Protein AF-U7UWF9-F1 (afdb_monomer_lite)

Foldseek 3Di:
DDDDCPLLVLQLVLLLVLCCVPPRNVVSVQLSVQLSVQLRVCLVPDDPLDPQQLCNVVVSNVSSLVSSCVSVVNPDDVVSSVSSVVSSCVVCVVVVVVADCVDPVSVVVQVVSVVSNVVVDDPVSCVVRVVDDDDDPVCPPDPPDDDD

Structure (mmCIF, N/CA/C/O backbone):
data_AF-U7UWF9-F1
#
_entry.id   AF-U7UWF9-F1
#
loop_
_atom_site.group_PDB
_atom_site.id
_atom_site.type_symbol
_atom_site.label_atom_id
_atom_site.label_alt_id
_atom_site.label_comp_id
_atom_site.label_asym_id
_atom_site.label_entity_id
_atom_site.label_seq_id
_atom_site.pdbx_PDB_ins_code
_atom_site.Cartn_x
_atom_site.Cartn_y
_atom_site.Cartn_z
_atom_site.occupancy
_atom_site.B_iso_or_equiv
_atom_site.auth_seq_id
_atom_site.auth_comp_id
_atom_site.auth_asym_id
_atom_site.auth_atom_id
_atom_site.pdbx_PDB_model_num
ATOM 1 N N . MET A 1 1 ? -0.387 -13.065 -6.313 1.00 89.12 1 MET A N 1
ATOM 2 C CA . MET A 1 1 ? 1.075 -12.842 -6.088 1.00 89.12 1 MET A CA 1
ATOM 3 C C . MET A 1 1 ? 1.557 -13.477 -4.770 1.00 89.12 1 MET A C 1
ATOM 5 O O . MET A 1 1 ? 0.742 -13.787 -3.914 1.00 89.12 1 MET A O 1
ATOM 9 N N . LYS A 1 2 ? 2.870 -13.695 -4.546 1.00 87.56 2 LYS A N 1
ATOM 10 C CA . LYS A 1 2 ? 3.366 -14.300 -3.282 1.00 87.56 2 LYS A CA 1
ATOM 11 C C . LYS A 1 2 ? 3.399 -13.288 -2.128 1.00 87.56 2 LYS A C 1
ATOM 13 O O . LYS A 1 2 ? 4.127 -12.297 -2.180 1.00 87.56 2 LYS A O 1
ATOM 18 N N . TYR A 1 3 ? 2.691 -13.583 -1.038 1.00 89.94 3 TYR A N 1
ATOM 19 C CA . TYR A 1 3 ? 2.717 -12.776 0.183 1.00 89.94 3 TYR A CA 1
ATOM 20 C C . TYR A 1 3 ? 4.074 -12.844 0.916 1.00 89.94 3 TYR A C 1
ATOM 22 O O . TYR A 1 3 ? 4.597 -13.924 1.187 1.00 89.94 3 TYR A O 1
ATOM 30 N N . ASN A 1 4 ? 4.624 -11.682 1.300 1.00 86.88 4 ASN A N 1
ATOM 31 C CA . ASN A 1 4 ? 5.857 -11.571 2.103 1.00 86.88 4 ASN A CA 1
ATOM 32 C C . ASN A 1 4 ? 5.701 -10.728 3.391 1.00 86.88 4 ASN A C 1
ATOM 34 O O . ASN A 1 4 ? 6.627 -10.642 4.192 1.00 86.88 4 ASN A O 1
ATOM 38 N N . GLY A 1 5 ? 4.536 -10.104 3.610 1.00 91.56 5 GLY A N 1
ATOM 39 C CA . GLY A 1 5 ? 4.202 -9.333 4.816 1.00 91.56 5 GLY A CA 1
ATOM 40 C C . GLY A 1 5 ? 5.010 -8.059 5.088 1.00 91.56 5 GLY A C 1
ATOM 41 O O . GLY A 1 5 ? 4.689 -7.357 6.050 1.00 91.56 5 GLY A O 1
ATOM 42 N N . PHE A 1 6 ? 6.009 -7.734 4.264 1.00 94.25 6 PHE A N 1
ATOM 43 C CA . PHE A 1 6 ? 6.932 -6.621 4.488 1.00 94.25 6 PHE A CA 1
ATOM 44 C C . PHE A 1 6 ? 6.202 -5.278 4.616 1.00 94.25 6 PHE A C 1
ATOM 46 O O . PHE A 1 6 ? 6.331 -4.598 5.635 1.00 94.25 6 PHE A O 1
ATOM 53 N N . TYR A 1 7 ? 5.367 -4.926 3.632 1.00 94.69 7 TYR A N 1
ATOM 54 C CA . TYR A 1 7 ? 4.648 -3.648 3.633 1.00 94.69 7 TYR A CA 1
ATOM 55 C C . TYR A 1 7 ? 3.666 -3.521 4.797 1.00 94.69 7 TYR A C 1
ATOM 57 O O . TYR A 1 7 ? 3.579 -2.468 5.429 1.00 94.69 7 TYR A O 1
ATOM 65 N N . PHE A 1 8 ? 2.971 -4.607 5.146 1.00 96.94 8 PHE A N 1
ATOM 66 C CA . PHE A 1 8 ? 2.078 -4.593 6.299 1.00 96.94 8 PHE A CA 1
ATOM 67 C C . PHE A 1 8 ? 2.852 -4.352 7.597 1.00 96.94 8 PHE A C 1
ATOM 69 O O . PHE A 1 8 ? 2.444 -3.553 8.438 1.00 96.94 8 PHE A O 1
ATOM 76 N N . TRP A 1 9 ? 3.996 -5.022 7.765 1.00 96.62 9 TRP A N 1
ATOM 77 C CA . TRP A 1 9 ? 4.868 -4.804 8.915 1.00 96.62 9 TRP A CA 1
ATOM 78 C C . TRP A 1 9 ? 5.369 -3.356 8.993 1.00 96.62 9 TRP A C 1
ATOM 80 O O . TRP A 1 9 ? 5.358 -2.787 10.088 1.00 96.62 9 TRP A O 1
ATOM 90 N N . LEU A 1 10 ? 5.734 -2.764 7.853 1.00 95.88 10 LEU A N 1
ATOM 91 C CA . LEU A 1 10 ? 6.241 -1.396 7.756 1.00 95.88 10 LEU A CA 1
ATOM 92 C C . LEU A 1 10 ? 5.184 -0.356 8.165 1.00 95.88 10 LEU A C 1
ATOM 94 O O . LEU A 1 10 ? 5.478 0.546 8.950 1.00 95.88 10 LEU A O 1
ATOM 98 N N . PHE A 1 11 ? 3.940 -0.502 7.693 1.00 96.88 11 PHE A N 1
ATOM 99 C CA . PHE A 1 11 ? 2.904 0.525 7.870 1.00 96.88 11 PHE A CA 1
ATOM 100 C C . PHE A 1 11 ? 1.898 0.265 8.992 1.00 96.88 11 PHE A C 1
ATOM 102 O O . PHE A 1 11 ? 1.185 1.188 9.387 1.00 96.88 11 PHE A O 1
ATOM 109 N N . LYS A 1 12 ? 1.851 -0.932 9.596 1.00 97.38 12 LYS A N 1
ATOM 110 C CA . LYS A 1 12 ? 0.876 -1.224 10.669 1.00 97.38 12 LYS A CA 1
ATOM 111 C C . LYS A 1 12 ? 0.918 -0.215 11.819 1.00 97.38 12 LYS A C 1
ATOM 113 O O . LYS A 1 12 ? -0.122 0.104 12.379 1.00 97.38 12 LYS A O 1
ATOM 118 N N . ARG A 1 13 ? 2.104 0.282 12.193 1.00 97.44 13 ARG A N 1
ATOM 119 C CA . ARG A 1 13 ? 2.279 1.223 13.314 1.00 97.44 13 ARG A CA 1
ATOM 120 C C . ARG A 1 13 ? 1.703 2.612 13.007 1.00 97.44 13 ARG A C 1
ATOM 122 O O . ARG A 1 13 ? 0.840 3.043 13.773 1.00 97.44 13 ARG A O 1
ATOM 129 N N . PRO A 1 14 ? 2.120 3.311 11.932 1.00 97.75 14 PRO A N 1
ATOM 130 C CA . PRO A 1 14 ? 1.537 4.609 11.594 1.00 97.75 14 PRO A CA 1
ATOM 131 C C . PRO A 1 14 ? 0.035 4.521 11.287 1.00 97.75 14 PRO A C 1
ATOM 133 O O . PRO A 1 14 ? -0.711 5.384 11.746 1.00 97.75 14 PRO A O 1
ATOM 136 N N . MET A 1 15 ? -0.431 3.451 10.627 1.00 98.19 15 MET A N 1
ATOM 137 C CA . MET A 1 15 ? -1.868 3.222 10.421 1.00 98.19 15 MET A CA 1
ATOM 138 C C . MET A 1 15 ? -2.620 3.067 11.748 1.00 98.19 15 MET A C 1
ATOM 140 O O . MET A 1 15 ? -3.613 3.755 11.981 1.00 98.19 15 MET A O 1
ATOM 144 N N . LYS A 1 16 ? -2.113 2.225 12.665 1.00 98.50 16 LYS A N 1
ATOM 145 C CA . LYS A 1 16 ? -2.725 2.027 13.987 1.00 98.50 16 LYS A CA 1
ATOM 146 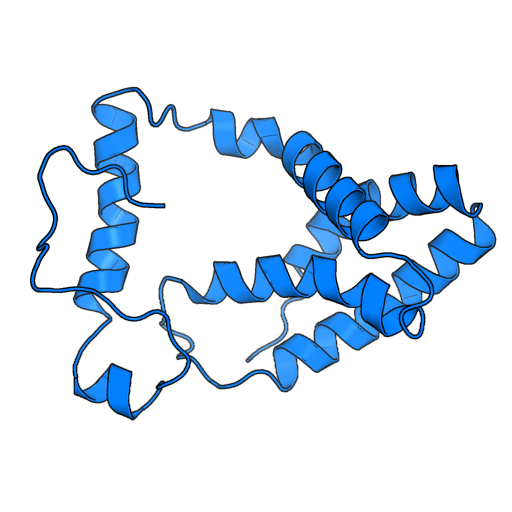C C . LYS A 1 16 ? -2.839 3.342 14.754 1.00 98.50 16 LYS A C 1
ATOM 148 O O . LYS A 1 16 ? -3.867 3.585 15.369 1.00 98.50 16 LYS A O 1
ATOM 153 N N . LYS A 1 17 ? -1.822 4.208 14.688 1.00 98.56 17 LYS A N 1
ATOM 154 C CA . LYS A 1 17 ? -1.832 5.503 15.382 1.00 98.56 17 LYS A CA 1
ATOM 155 C C . LYS A 1 17 ? -2.995 6.399 14.937 1.00 98.56 17 LYS A C 1
ATOM 157 O O . LYS A 1 17 ? -3.682 6.949 15.789 1.00 98.56 17 LYS A O 1
ATOM 162 N N . VAL A 1 18 ? -3.261 6.487 13.631 1.00 98.56 18 VAL A N 1
ATOM 163 C CA . VAL A 1 18 ? -4.427 7.227 13.105 1.00 98.56 18 VAL A CA 1
ATOM 164 C C . VAL A 1 18 ? -5.738 6.632 13.614 1.00 98.56 18 VAL A C 1
ATOM 166 O O . VAL A 1 18 ? -6.642 7.368 14.001 1.00 98.56 18 VAL A O 1
ATOM 169 N N . LEU A 1 19 ? -5.841 5.302 13.634 1.00 98.56 19 LEU A N 1
ATOM 170 C CA . LEU A 1 19 ? -7.044 4.618 14.103 1.00 98.56 19 LEU A CA 1
ATOM 171 C C . LEU A 1 19 ? -7.295 4.840 15.598 1.00 98.56 19 LEU A C 1
ATOM 173 O O . LEU A 1 19 ? -8.439 5.056 15.981 1.00 98.56 19 LEU A O 1
ATOM 177 N N . ILE A 1 20 ? -6.248 4.832 16.429 1.00 98.69 20 ILE A N 1
ATOM 178 C CA . ILE A 1 20 ? -6.362 5.109 17.870 1.00 98.69 20 ILE A CA 1
ATOM 179 C C . ILE A 1 20 ? -6.917 6.514 18.094 1.00 98.69 20 ILE A C 1
ATOM 181 O O . ILE A 1 20 ? -7.871 6.678 18.848 1.00 98.69 20 ILE A O 1
ATOM 185 N N . GLU A 1 21 ? -6.346 7.511 17.415 1.00 98.50 21 GLU A N 1
ATOM 186 C CA . GLU A 1 21 ? -6.734 8.918 17.561 1.00 98.50 21 GLU A CA 1
ATOM 187 C C . GLU A 1 21 ? -8.197 9.174 17.151 1.00 98.50 21 GLU A C 1
ATOM 189 O O . GLU A 1 21 ? -8.827 10.078 17.690 1.00 98.50 21 GLU A O 1
ATOM 194 N N . LYS A 1 22 ? -8.752 8.384 16.220 1.00 98.06 22 LYS A N 1
ATOM 195 C CA . LYS A 1 22 ? -10.120 8.567 15.702 1.00 98.06 22 LYS A CA 1
ATOM 196 C C . LYS A 1 22 ? -11.175 7.655 16.330 1.00 98.06 22 LYS A C 1
ATOM 198 O O . LYS A 1 22 ? -12.334 8.048 16.403 1.00 98.06 22 LYS A O 1
ATOM 203 N N . TYR A 1 23 ? -10.799 6.444 16.736 1.00 97.94 23 TYR A N 1
ATOM 204 C CA . TYR A 1 23 ? -11.746 5.381 17.103 1.00 97.94 23 TYR A CA 1
ATOM 205 C C . TYR A 1 23 ? -11.383 4.635 18.396 1.00 97.94 23 TYR A C 1
ATOM 207 O O . TYR A 1 23 ? -12.142 3.777 18.843 1.00 97.94 23 TYR A O 1
ATOM 215 N N . GLY A 1 24 ? -10.232 4.932 19.004 1.00 98.38 24 GLY A N 1
ATOM 216 C CA . GLY A 1 24 ? -9.763 4.291 20.232 1.00 98.38 24 GLY A CA 1
ATOM 217 C C . GLY A 1 24 ? -8.956 3.003 20.024 1.00 98.38 24 GLY A C 1
ATOM 218 O O . GLY A 1 24 ? -8.959 2.372 18.966 1.00 98.38 24 GLY A O 1
ATOM 219 N N . GLU A 1 25 ? -8.233 2.607 21.076 1.00 98.25 25 GLU A N 1
ATOM 220 C CA . GLU A 1 25 ? -7.232 1.525 21.058 1.00 98.25 25 GLU A CA 1
ATOM 221 C C . GLU A 1 25 ? -7.811 0.144 20.722 1.00 98.25 25 GLU A C 1
ATOM 223 O O . GLU A 1 25 ? -7.193 -0.625 19.976 1.00 98.25 25 GLU A O 1
ATOM 228 N N . VAL A 1 26 ? -8.994 -0.170 21.260 1.00 98.44 26 VAL A N 1
ATOM 229 C CA . VAL A 1 26 ? -9.647 -1.476 21.078 1.00 98.44 26 VAL A CA 1
ATOM 230 C C . VAL A 1 26 ? -10.013 -1.674 19.609 1.00 98.44 26 VAL A C 1
ATOM 232 O O . VAL A 1 26 ? -9.570 -2.643 18.989 1.00 98.44 26 VAL A O 1
ATOM 235 N N . TYR A 1 27 ? -10.729 -0.708 19.026 1.00 98.31 27 TYR A N 1
ATOM 236 C CA . TYR A 1 27 ? -11.116 -0.743 17.617 1.00 98.31 27 TYR A CA 1
ATOM 237 C C . TYR A 1 27 ? -9.891 -0.728 16.696 1.00 98.31 27 TYR A C 1
ATOM 239 O O . TYR A 1 27 ? -9.789 -1.540 15.778 1.00 98.31 27 TYR A O 1
ATOM 247 N N . ALA A 1 28 ? -8.905 0.131 16.973 1.00 98.50 28 ALA A N 1
ATOM 248 C CA . ALA A 1 28 ? -7.674 0.197 16.190 1.00 98.50 28 ALA A CA 1
ATOM 249 C C . ALA A 1 28 ? -6.916 -1.140 16.167 1.00 98.50 28 ALA A C 1
ATOM 251 O O . ALA A 1 28 ? -6.434 -1.572 15.118 1.00 98.50 28 ALA A O 1
ATOM 252 N N . SER A 1 29 ? -6.812 -1.814 17.314 1.00 98.44 29 SER A N 1
ATOM 253 C CA . SER A 1 29 ? -6.155 -3.120 17.419 1.00 98.44 29 SER A CA 1
ATOM 254 C C . SER A 1 29 ? -6.914 -4.211 16.669 1.00 98.44 29 SER A C 1
ATOM 256 O O . SER A 1 29 ? -6.291 -5.028 15.985 1.00 98.44 29 SER A O 1
ATOM 258 N N . GLU A 1 30 ? -8.245 -4.214 16.762 1.00 98.50 30 GLU A N 1
ATOM 259 C CA . GLU A 1 30 ? -9.093 -5.152 16.031 1.00 98.50 30 GLU A CA 1
ATOM 260 C C . GLU A 1 30 ? -8.952 -4.970 14.516 1.00 98.50 30 GLU A C 1
ATOM 262 O O . GLU A 1 30 ? -8.688 -5.947 13.808 1.00 98.50 30 GLU A O 1
ATOM 267 N N . ILE A 1 31 ? -9.065 -3.731 14.028 1.00 98.56 31 ILE A N 1
ATOM 268 C CA . ILE A 1 31 ? -8.952 -3.421 12.603 1.00 98.56 31 ILE A CA 1
ATOM 269 C C . ILE A 1 31 ? -7.579 -3.816 12.080 1.00 98.56 31 ILE A C 1
ATOM 271 O O . ILE A 1 31 ? -7.512 -4.568 11.118 1.00 98.56 31 ILE A O 1
ATOM 275 N N . ILE A 1 32 ? -6.483 -3.435 12.741 1.00 98.38 32 ILE A N 1
ATOM 276 C CA . ILE A 1 32 ? -5.134 -3.808 12.285 1.00 98.38 32 ILE A CA 1
ATOM 277 C C . ILE A 1 32 ? -4.948 -5.330 12.246 1.00 98.38 32 ILE A C 1
ATOM 279 O O . ILE A 1 32 ? -4.311 -5.854 11.331 1.00 98.38 32 ILE A O 1
ATOM 283 N N . ARG A 1 33 ? -5.520 -6.073 13.199 1.00 98.38 33 ARG A N 1
ATOM 284 C CA . ARG A 1 33 ? -5.482 -7.541 13.166 1.00 98.38 33 ARG A CA 1
ATOM 285 C C . ARG A 1 33 ? -6.220 -8.091 11.942 1.00 98.38 33 ARG A C 1
ATOM 287 O O . ARG A 1 33 ? -5.658 -8.941 11.253 1.00 98.38 33 ARG A O 1
ATOM 294 N N . LYS A 1 34 ? -7.433 -7.60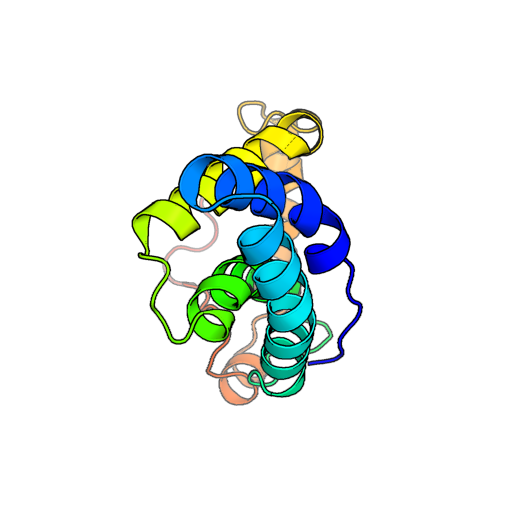4 11.655 1.00 98.62 34 LYS A N 1
ATOM 295 C CA . LYS A 1 34 ? -8.231 -8.014 10.483 1.00 98.62 34 LYS A CA 1
ATOM 296 C C . LYS A 1 34 ? -7.564 -7.607 9.165 1.00 98.62 34 LYS A C 1
ATOM 298 O O . LYS A 1 34 ? -7.440 -8.432 8.266 1.00 98.62 34 LYS A O 1
ATOM 303 N N . SER A 1 35 ? -7.041 -6.384 9.086 1.00 98.38 35 SER A N 1
ATOM 304 C CA . SER A 1 35 ? -6.324 -5.840 7.927 1.00 98.38 35 SER A CA 1
ATOM 305 C C . SER A 1 35 ? -5.152 -6.706 7.492 1.00 98.38 35 SER A C 1
ATOM 307 O O . SER A 1 35 ? -4.884 -6.791 6.303 1.00 98.38 35 SER A O 1
ATOM 309 N N . LYS A 1 36 ? -4.463 -7.386 8.417 1.00 98.12 36 LYS A N 1
ATOM 310 C CA . LYS A 1 36 ? -3.377 -8.306 8.053 1.00 98.12 36 LYS A CA 1
ATOM 311 C C . LYS A 1 36 ? -3.876 -9.484 7.211 1.00 98.12 36 LYS A C 1
ATOM 313 O O . LYS A 1 36 ? -3.186 -9.876 6.275 1.00 98.12 36 LYS A O 1
ATOM 318 N N . GLY A 1 37 ? -5.030 -10.049 7.575 1.00 97.94 37 GLY A N 1
ATOM 319 C CA . GLY A 1 37 ? -5.677 -11.126 6.821 1.00 97.94 37 GLY A CA 1
ATOM 320 C C . GLY A 1 37 ? -6.129 -10.621 5.459 1.00 97.94 37 GLY A C 1
ATOM 321 O O . GLY A 1 37 ? -5.651 -11.106 4.446 1.00 97.94 37 GLY A O 1
ATOM 322 N N . VAL A 1 38 ? -6.897 -9.529 5.450 1.00 98.31 38 VAL A N 1
ATOM 323 C CA . VAL A 1 38 ? -7.378 -8.899 4.212 1.00 98.31 38 VAL A CA 1
ATOM 324 C C . VAL A 1 38 ? -6.231 -8.527 3.269 1.00 98.31 38 VAL A C 1
ATOM 326 O O . VAL A 1 38 ? -6.313 -8.780 2.077 1.00 98.31 38 VAL A O 1
ATOM 329 N N . TYR A 1 39 ? -5.137 -7.954 3.774 1.00 98.00 39 TYR A N 1
ATOM 330 C CA . TYR A 1 39 ? -3.972 -7.631 2.949 1.00 98.00 39 TYR A CA 1
ATOM 331 C C . TYR A 1 39 ? -3.322 -8.879 2.342 1.00 98.00 39 TYR A C 1
ATOM 333 O O . TYR A 1 39 ? -2.920 -8.849 1.182 1.00 98.00 39 TYR A O 1
ATOM 341 N N . ARG A 1 40 ? -3.209 -9.971 3.109 1.00 97.50 40 ARG A N 1
ATOM 342 C CA . ARG A 1 40 ? -2.724 -11.243 2.567 1.00 97.50 40 ARG A CA 1
ATOM 343 C C . ARG A 1 40 ? -3.639 -11.720 1.446 1.00 97.50 40 ARG A C 1
ATOM 345 O O . ARG A 1 40 ? -3.128 -11.998 0.369 1.00 97.50 40 ARG A O 1
ATOM 352 N N . ASP A 1 41 ? -4.946 -11.739 1.685 1.00 97.56 41 ASP A N 1
ATOM 353 C CA . ASP A 1 41 ? -5.928 -12.210 0.711 1.00 97.56 41 ASP A CA 1
ATOM 354 C C . ASP A 1 41 ? -5.884 -11.361 -0.567 1.00 97.56 41 ASP A C 1
ATOM 356 O O . ASP A 1 41 ? -5.870 -11.911 -1.665 1.00 97.56 41 ASP A O 1
ATOM 360 N N . LEU A 1 42 ? -5.771 -10.033 -0.442 1.00 96.31 42 LEU A N 1
ATOM 361 C CA . LEU A 1 42 ? -5.597 -9.124 -1.578 1.00 96.31 42 LEU A CA 1
ATOM 362 C C . LEU A 1 42 ? -4.332 -9.449 -2.382 1.00 96.31 42 LEU A C 1
ATOM 364 O O . LEU A 1 42 ? -4.384 -9.509 -3.601 1.00 96.31 42 LEU A O 1
ATOM 368 N N . VAL A 1 43 ? -3.197 -9.680 -1.721 1.00 94.69 43 VAL A N 1
ATOM 369 C CA . VAL A 1 43 ? -1.927 -9.982 -2.405 1.00 94.69 43 VAL A CA 1
ATOM 370 C C . VAL A 1 43 ? -1.920 -11.375 -3.031 1.00 94.69 43 VAL A C 1
ATOM 372 O O . VAL A 1 43 ? -1.326 -11.579 -4.090 1.00 94.69 43 VAL A O 1
ATOM 375 N N . GLU A 1 44 ? -2.530 -12.359 -2.382 1.00 94.88 44 GLU A N 1
ATOM 376 C CA . GLU A 1 44 ? -2.565 -13.731 -2.888 1.00 94.88 44 GLU A CA 1
ATOM 377 C C . GLU A 1 44 ? -3.512 -13.858 -4.085 1.00 94.88 44 GLU A C 1
ATOM 379 O O . GLU A 1 44 ? -3.156 -14.548 -5.040 1.00 94.88 44 GLU A O 1
ATOM 384 N N . ASN A 1 45 ? -4.623 -13.111 -4.086 1.00 94.44 45 ASN A N 1
ATOM 385 C CA . ASN A 1 45 ? -5.658 -13.167 -5.124 1.00 94.44 45 ASN A CA 1
ATOM 386 C C . ASN A 1 45 ? -5.616 -12.025 -6.155 1.00 94.44 45 ASN A C 1
ATOM 388 O O . ASN A 1 45 ? -6.440 -12.028 -7.064 1.00 94.44 45 ASN A O 1
ATOM 392 N N . MET A 1 46 ? -4.710 -11.047 -6.037 1.00 91.44 46 MET A N 1
ATOM 393 C CA . MET A 1 46 ? -4.499 -10.070 -7.114 1.00 91.44 46 MET A CA 1
ATOM 394 C C . MET A 1 46 ? -4.026 -10.771 -8.389 1.00 91.44 46 MET A C 1
ATOM 396 O O . MET A 1 46 ? -3.337 -11.801 -8.312 1.00 91.44 46 MET A O 1
ATOM 400 N N . ASP A 1 47 ? -4.339 -10.161 -9.529 1.00 91.44 47 ASP A N 1
ATOM 401 C CA . ASP A 1 47 ? -3.889 -10.627 -10.834 1.00 91.44 47 ASP A CA 1
ATOM 402 C C . ASP A 1 47 ? -2.370 -10.837 -10.847 1.00 91.44 47 ASP A C 1
ATOM 404 O O . ASP A 1 47 ? -1.597 -10.094 -10.228 1.00 91.44 47 ASP A O 1
ATOM 408 N N . ASP A 1 48 ? -1.929 -11.888 -11.536 1.00 91.62 48 ASP A N 1
ATOM 409 C CA . ASP A 1 48 ? -0.505 -12.059 -11.785 1.00 91.62 48 ASP A CA 1
ATOM 410 C C . ASP A 1 48 ? -0.053 -10.977 -12.765 1.00 91.62 48 ASP A C 1
ATOM 412 O O . ASP A 1 48 ? -0.509 -10.920 -13.903 1.00 91.62 48 ASP A O 1
ATOM 416 N N . ILE A 1 49 ? 0.848 -10.118 -12.302 1.00 91.88 49 ILE A N 1
ATOM 417 C CA . ILE A 1 49 ? 1.461 -9.052 -13.098 1.00 91.88 49 ILE A CA 1
ATOM 418 C C . ILE A 1 49 ? 2.936 -9.343 -13.402 1.00 91.88 49 ILE A C 1
ATOM 420 O O . ILE A 1 49 ? 3.667 -8.454 -13.837 1.00 91.88 49 ILE A O 1
ATOM 424 N N . GLY A 1 50 ? 3.382 -10.579 -13.154 1.00 91.81 50 GLY A N 1
ATOM 425 C CA . GLY A 1 50 ? 4.750 -11.045 -13.333 1.00 91.81 50 GLY A CA 1
ATOM 426 C C . GLY A 1 50 ? 5.601 -10.861 -12.079 1.00 91.81 50 GLY A C 1
ATOM 427 O O . GLY A 1 50 ? 5.845 -9.752 -11.614 1.00 91.81 50 GLY A O 1
ATOM 428 N N . ALA A 1 51 ? 6.138 -11.955 -11.538 1.00 89.25 51 ALA A N 1
ATOM 429 C CA . ALA A 1 51 ? 7.013 -11.903 -10.361 1.00 89.25 51 ALA A CA 1
ATOM 430 C C . ALA A 1 51 ? 8.344 -11.160 -10.608 1.00 89.25 51 ALA A C 1
ATOM 432 O O . ALA A 1 51 ? 8.966 -10.673 -9.663 1.00 89.25 51 ALA A O 1
ATOM 433 N N . ASP A 1 52 ? 8.781 -11.078 -11.868 1.00 91.62 52 ASP A N 1
ATOM 434 C CA . ASP A 1 52 ? 9.959 -10.331 -12.317 1.00 91.62 52 ASP A CA 1
ATOM 435 C C . ASP A 1 52 ? 9.648 -8.865 -12.670 1.00 91.62 52 ASP A C 1
ATOM 437 O O . ASP A 1 52 ? 10.571 -8.110 -12.992 1.00 91.62 52 ASP A O 1
ATOM 441 N N . ASN A 1 53 ? 8.376 -8.455 -12.586 1.00 91.44 53 ASN A N 1
ATOM 442 C CA . ASN A 1 53 ? 7.923 -7.107 -12.894 1.00 91.44 53 ASN A CA 1
ATOM 443 C C . ASN A 1 53 ? 8.576 -6.090 -11.946 1.00 91.44 53 ASN A C 1
ATOM 445 O O . ASN A 1 53 ? 8.339 -6.127 -10.732 1.00 91.44 53 ASN A O 1
ATOM 449 N N . PRO A 1 54 ? 9.361 -5.134 -12.475 1.00 89.12 54 PRO A N 1
ATOM 450 C CA . PRO A 1 54 ? 10.005 -4.118 -11.663 1.00 89.12 54 PRO A CA 1
ATOM 451 C C . PRO A 1 54 ? 9.042 -3.280 -10.828 1.00 89.12 54 PRO A C 1
ATOM 453 O O . PRO A 1 54 ? 9.494 -2.795 -9.812 1.00 89.12 54 PRO A O 1
ATOM 456 N N . MET A 1 55 ? 7.769 -3.121 -11.200 1.00 87.88 55 MET A N 1
ATOM 457 C CA . MET A 1 55 ? 6.786 -2.262 -10.521 1.00 87.88 55 MET A CA 1
ATOM 458 C C . MET A 1 55 ? 5.814 -3.023 -9.609 1.00 87.88 55 MET A C 1
ATOM 460 O O . MET A 1 55 ? 4.966 -2.395 -8.978 1.00 87.88 55 MET A O 1
ATOM 464 N N . VAL A 1 56 ? 5.952 -4.348 -9.464 1.00 89.25 56 VAL A N 1
ATOM 465 C CA . VAL A 1 56 ? 5.077 -5.175 -8.601 1.00 89.25 56 VAL A CA 1
ATOM 466 C C . VAL A 1 56 ? 4.965 -4.638 -7.172 1.00 89.25 56 VAL A C 1
ATOM 468 O O . VAL A 1 56 ? 3.934 -4.732 -6.506 1.00 89.25 56 VAL A O 1
ATOM 471 N N . TYR A 1 57 ? 6.044 -4.022 -6.699 1.00 86.38 57 TYR A N 1
ATOM 472 C CA . TYR A 1 57 ? 6.132 -3.473 -5.362 1.00 86.38 57 TYR A CA 1
ATOM 473 C C . TYR A 1 57 ? 5.177 -2.293 -5.131 1.00 86.38 57 TYR A C 1
ATOM 475 O O . TYR A 1 57 ? 4.719 -2.116 -4.003 1.00 86.38 57 TYR A O 1
ATOM 483 N N . ASN A 1 58 ? 4.854 -1.513 -6.170 1.00 87.44 58 ASN A N 1
ATOM 484 C CA . ASN A 1 58 ? 3.934 -0.374 -6.076 1.00 87.44 58 ASN A CA 1
ATOM 485 C C . ASN A 1 58 ? 2.517 -0.838 -5.754 1.00 87.44 58 ASN A C 1
ATOM 487 O O . ASN A 1 58 ? 1.837 -0.243 -4.919 1.00 87.44 58 ASN A O 1
ATOM 491 N N . GLU A 1 59 ? 2.091 -1.931 -6.378 1.00 87.06 59 GLU A N 1
ATOM 492 C CA . GLU A 1 59 ? 0.762 -2.480 -6.159 1.00 87.06 59 GLU A CA 1
ATOM 493 C C . GLU A 1 59 ? 0.647 -3.103 -4.764 1.00 87.06 59 GLU A C 1
ATOM 495 O O . GLU A 1 59 ? -0.251 -2.753 -3.998 1.00 87.06 59 GLU A O 1
ATOM 500 N N . MET A 1 60 ? 1.630 -3.917 -4.357 1.00 89.88 60 MET A N 1
ATOM 501 C CA . MET A 1 60 ? 1.679 -4.462 -2.992 1.00 89.88 60 MET A CA 1
ATOM 502 C C . MET A 1 60 ? 1.709 -3.353 -1.927 1.00 89.88 60 MET A C 1
ATOM 504 O O . MET A 1 60 ? 1.063 -3.469 -0.885 1.00 89.88 60 MET A O 1
ATOM 508 N N . PHE A 1 61 ? 2.441 -2.266 -2.188 1.00 90.56 61 PHE A N 1
ATOM 509 C CA . PHE A 1 61 ? 2.476 -1.083 -1.333 1.00 90.56 61 PHE A CA 1
ATOM 510 C C . PHE A 1 61 ? 1.084 -0.440 -1.199 1.00 90.56 61 PHE A C 1
ATOM 512 O O . PHE A 1 61 ? 0.657 -0.140 -0.081 1.00 90.56 61 PHE A O 1
ATOM 519 N N . ALA A 1 62 ? 0.357 -0.267 -2.306 1.00 92.25 62 ALA A N 1
ATOM 520 C CA . ALA A 1 62 ? -0.965 0.358 -2.312 1.00 92.25 62 ALA A CA 1
ATOM 521 C C . ALA A 1 62 ? -2.018 -0.492 -1.577 1.00 92.25 62 ALA A C 1
ATOM 523 O O . ALA A 1 62 ? -2.793 0.036 -0.771 1.00 92.25 62 ALA A O 1
ATOM 524 N N . LEU A 1 63 ? -2.006 -1.815 -1.782 1.00 95.12 63 LEU A N 1
ATOM 525 C CA . LEU A 1 63 ? -2.965 -2.751 -1.177 1.00 95.12 63 LEU A CA 1
ATOM 526 C C . LEU A 1 63 ? -2.939 -2.734 0.359 1.00 95.12 63 LEU A C 1
ATOM 528 O O . LEU A 1 63 ? -3.969 -2.976 0.998 1.00 95.12 63 LEU A O 1
ATOM 532 N N . VAL A 1 64 ? -1.804 -2.389 0.981 1.00 96.88 64 VAL A N 1
ATOM 533 C CA . VAL A 1 64 ? -1.742 -2.231 2.443 1.00 96.88 64 VAL A CA 1
ATOM 534 C C . VAL A 1 64 ? -2.715 -1.168 2.935 1.00 96.88 64 VAL A C 1
ATOM 536 O O . VAL A 1 64 ? -3.367 -1.403 3.950 1.00 96.88 64 VAL A O 1
ATOM 539 N N . PHE A 1 65 ? -2.862 -0.046 2.229 1.00 96.75 65 PHE A N 1
ATOM 540 C CA . PHE A 1 65 ? -3.765 1.037 2.632 1.00 96.75 65 PHE A CA 1
ATOM 541 C C . PHE A 1 65 ? -5.230 0.747 2.299 1.00 96.75 65 PHE A C 1
ATOM 543 O O . PHE A 1 65 ? -6.118 1.270 2.965 1.00 96.75 65 PHE A O 1
ATOM 550 N N . VAL A 1 66 ? -5.503 -0.140 1.342 1.00 96.56 66 VAL A N 1
ATOM 551 C CA . VAL A 1 66 ? -6.863 -0.633 1.063 1.00 96.56 66 VAL A CA 1
ATOM 552 C C . VAL A 1 66 ? -7.334 -1.606 2.152 1.00 96.56 66 VAL A C 1
ATOM 554 O O . VAL A 1 66 ? -8.519 -1.661 2.485 1.00 96.56 66 VAL A O 1
ATOM 557 N N . SER A 1 67 ? -6.411 -2.351 2.767 1.00 97.81 67 SER A N 1
ATOM 558 C CA . SER A 1 67 ? -6.760 -3.410 3.720 1.00 97.81 67 SER A CA 1
ATOM 559 C C . SER A 1 67 ? -7.586 -2.973 4.948 1.00 97.81 67 SER A C 1
ATOM 561 O O . SER A 1 67 ? -8.491 -3.721 5.317 1.00 97.81 67 SER A O 1
ATOM 563 N N . PRO A 1 68 ? -7.390 -1.800 5.592 1.00 98.12 68 PRO A N 1
ATOM 564 C CA . PRO A 1 68 ? -8.222 -1.351 6.711 1.00 98.12 68 PRO A CA 1
ATOM 565 C C . PRO A 1 68 ? -9.604 -0.878 6.271 1.00 98.12 68 PRO A C 1
ATOM 567 O O . PRO A 1 68 ? -10.564 -1.060 7.014 1.00 98.12 68 PRO A O 1
ATOM 570 N N . TYR A 1 69 ? -9.723 -0.335 5.056 1.00 98.25 69 TYR A N 1
ATOM 571 C CA . TYR A 1 69 ? -11.011 0.043 4.480 1.00 98.25 69 TYR A CA 1
ATOM 572 C C . TYR A 1 69 ? -11.917 -1.184 4.361 1.00 98.25 69 TYR A C 1
ATOM 574 O O . TYR A 1 69 ? -13.005 -1.217 4.939 1.00 98.25 69 TYR A O 1
ATOM 582 N N . LEU A 1 70 ? -11.419 -2.237 3.710 1.00 98.25 70 LEU A N 1
ATOM 583 C CA . LEU A 1 70 ? -12.154 -3.489 3.536 1.00 98.25 70 LEU A CA 1
ATOM 584 C C . LEU A 1 70 ? -12.341 -4.250 4.856 1.00 98.25 70 LEU A C 1
ATOM 586 O O . LEU A 1 70 ? -13.441 -4.714 5.130 1.00 98.25 70 LEU A O 1
ATOM 590 N N . ALA A 1 71 ? -11.321 -4.310 5.720 1.00 98.31 71 ALA A N 1
ATOM 591 C CA . ALA A 1 71 ? -11.417 -4.969 7.029 1.00 98.31 71 ALA A CA 1
ATOM 592 C C . ALA A 1 71 ? -12.436 -4.325 7.987 1.00 98.31 71 ALA A C 1
ATOM 594 O O . ALA A 1 71 ? -12.830 -4.946 8.976 1.00 98.31 71 ALA A O 1
ATOM 595 N N . SER A 1 72 ? -12.823 -3.076 7.720 1.00 98.12 72 SER A N 1
ATOM 596 C CA . SER A 1 72 ? -13.850 -2.352 8.469 1.00 98.12 72 SER A CA 1
ATOM 597 C C . SER A 1 72 ? -15.251 -2.480 7.870 1.00 98.12 72 SER A C 1
ATOM 599 O O . SER A 1 72 ? -16.143 -1.760 8.308 1.00 98.12 72 SER A O 1
ATOM 601 N N . ASP A 1 73 ? -15.453 -3.324 6.853 1.00 97.81 73 ASP A N 1
ATOM 602 C CA . ASP A 1 73 ? -16.678 -3.354 6.041 1.00 97.81 73 ASP A CA 1
ATOM 603 C C . ASP A 1 73 ? -17.007 -1.971 5.457 1.00 97.81 73 ASP A C 1
ATOM 605 O O . ASP A 1 73 ? -18.163 -1.551 5.416 1.00 97.81 73 ASP A O 1
ATOM 609 N N . LYS A 1 74 ? -15.969 -1.226 5.047 1.00 97.88 74 LYS A N 1
ATOM 610 C CA . LYS A 1 74 ? -16.062 0.144 4.515 1.00 97.88 74 LYS A CA 1
ATOM 611 C C . LYS A 1 74 ? -16.594 1.188 5.515 1.00 97.88 74 LYS A C 1
ATOM 613 O O . LYS A 1 74 ? -16.976 2.279 5.101 1.00 97.88 74 LYS A O 1
ATOM 618 N N . LYS A 1 75 ? -16.598 0.890 6.823 1.00 97.88 75 LYS A N 1
ATOM 619 C CA . LYS A 1 75 ? -17.005 1.831 7.889 1.00 97.88 75 LYS A CA 1
ATOM 620 C C . LYS A 1 75 ? -15.975 2.933 8.137 1.00 97.88 75 LYS A C 1
ATOM 622 O O . LYS A 1 75 ? -16.345 4.033 8.536 1.00 97.88 75 LYS A O 1
ATOM 627 N N . ILE A 1 76 ? -14.688 2.651 7.928 1.00 98.06 76 ILE A N 1
ATOM 628 C CA . ILE A 1 76 ? -13.652 3.688 7.928 1.00 98.06 76 ILE A CA 1
ATOM 629 C C . ILE A 1 76 ? -13.769 4.446 6.602 1.00 98.06 76 ILE A C 1
ATOM 631 O O . ILE A 1 76 ? -13.681 3.818 5.549 1.00 98.06 76 ILE A O 1
ATOM 635 N N . PRO A 1 77 ? -13.939 5.774 6.611 1.00 97.81 77 PRO A N 1
ATOM 636 C CA . PRO A 1 77 ? -14.136 6.522 5.385 1.00 97.81 77 PRO A CA 1
ATOM 637 C C . PRO A 1 77 ? -12.794 6.741 4.650 1.00 97.81 77 PRO A C 1
ATOM 639 O O . PRO A 1 77 ? -11.731 6.746 5.296 1.00 97.81 77 PRO A O 1
ATOM 642 N N . PRO A 1 78 ? -12.800 6.921 3.315 1.00 97.69 78 PRO A N 1
ATOM 643 C CA . PRO A 1 78 ? -11.583 7.062 2.513 1.00 97.69 78 PRO A CA 1
ATOM 644 C C . PRO A 1 78 ? -10.627 8.162 2.992 1.00 97.69 78 PRO A C 1
ATOM 646 O O . PRO A 1 78 ? -9.416 7.986 2.917 1.00 97.69 78 PRO A O 1
ATOM 649 N N . GLU A 1 79 ? -11.120 9.260 3.560 1.00 98.12 79 GLU A N 1
ATOM 650 C CA . GLU A 1 79 ? -10.308 10.370 4.081 1.00 98.12 79 GLU A CA 1
ATOM 651 C C . GLU A 1 79 ? -9.421 9.914 5.245 1.00 98.12 79 GLU A C 1
ATOM 653 O O . GLU A 1 79 ? -8.287 10.364 5.411 1.00 98.12 79 GLU A O 1
ATOM 658 N N . THR A 1 80 ? -9.906 8.966 6.048 1.00 98.12 80 THR A N 1
ATOM 659 C CA . THR A 1 80 ? -9.111 8.390 7.136 1.00 98.12 80 THR A CA 1
ATOM 660 C C . THR A 1 80 ? -8.047 7.430 6.601 1.00 98.12 80 THR A C 1
ATOM 662 O O . THR A 1 80 ? -6.945 7.366 7.149 1.00 98.12 80 THR A O 1
ATOM 665 N N . ILE A 1 81 ? -8.332 6.730 5.499 1.00 97.88 81 ILE A N 1
ATOM 666 C CA . ILE A 1 81 ? -7.352 5.911 4.771 1.00 97.88 81 ILE A CA 1
ATOM 667 C C . ILE A 1 81 ? -6.270 6.791 4.135 1.00 97.88 81 ILE A C 1
ATOM 669 O O . ILE A 1 81 ? -5.082 6.485 4.246 1.00 97.88 81 ILE A O 1
ATOM 673 N N . GLN A 1 82 ? -6.655 7.918 3.538 1.00 97.44 82 GLN A N 1
ATOM 674 C CA . GLN A 1 82 ? -5.720 8.906 2.999 1.00 97.44 82 GLN A CA 1
ATOM 675 C C . GLN A 1 82 ? -4.814 9.467 4.099 1.00 97.44 82 GLN A C 1
ATOM 677 O O . GLN A 1 82 ? -3.601 9.548 3.919 1.00 97.44 82 GLN A O 1
ATOM 682 N N . GLU A 1 83 ? -5.363 9.775 5.275 1.00 98.25 83 GLU A N 1
ATOM 683 C CA . GLU A 1 83 ? -4.572 10.240 6.418 1.00 98.25 83 GLU A CA 1
ATOM 684 C C . GLU A 1 83 ? -3.601 9.166 6.937 1.00 98.25 83 GLU A C 1
ATOM 686 O O . GLU A 1 83 ? -2.440 9.460 7.244 1.00 98.25 83 GLU A O 1
ATOM 691 N N . MET A 1 84 ? -4.039 7.902 6.982 1.00 97.69 84 MET A N 1
ATOM 692 C CA . MET A 1 84 ? -3.174 6.751 7.259 1.00 97.69 84 MET A CA 1
ATOM 693 C C . MET A 1 84 ? -2.016 6.658 6.266 1.00 97.69 84 MET A C 1
ATOM 695 O O . MET A 1 84 ? -0.866 6.510 6.690 1.00 97.69 84 MET A O 1
ATOM 699 N N . MET A 1 85 ? -2.298 6.778 4.969 1.00 97.12 85 MET A N 1
ATOM 700 C CA . MET A 1 85 ? -1.288 6.771 3.913 1.00 97.12 85 MET A CA 1
ATOM 701 C C . MET A 1 85 ? -0.308 7.931 4.082 1.00 97.12 85 MET A C 1
ATOM 703 O O . MET A 1 85 ? 0.900 7.712 4.172 1.00 97.12 85 MET A O 1
ATOM 707 N N . ARG A 1 86 ? -0.817 9.155 4.234 1.00 96.81 86 ARG A N 1
ATOM 708 C CA . ARG A 1 86 ? -0.018 10.369 4.410 1.00 96.81 86 ARG A CA 1
ATOM 709 C C . ARG A 1 86 ? 0.940 10.250 5.597 1.00 96.81 86 ARG A C 1
ATOM 711 O O . ARG A 1 86 ? 2.143 10.464 5.452 1.00 96.81 86 ARG A O 1
ATOM 718 N N . ARG A 1 87 ? 0.446 9.873 6.781 1.00 97.31 87 ARG A N 1
ATOM 719 C CA . ARG A 1 87 ? 1.292 9.724 7.982 1.00 97.31 87 ARG A CA 1
ATOM 720 C C . ARG A 1 87 ? 2.264 8.557 7.882 1.00 97.31 87 ARG A C 1
ATOM 722 O O . ARG A 1 87 ? 3.367 8.650 8.416 1.00 97.31 87 ARG A O 1
ATOM 729 N N . SER A 1 88 ? 1.890 7.494 7.180 1.00 95.94 88 SER A N 1
ATOM 730 C CA . SER A 1 88 ? 2.786 6.373 6.892 1.00 95.94 88 SER A CA 1
ATOM 731 C C . SER A 1 88 ? 3.938 6.784 5.977 1.00 95.94 88 SER A C 1
ATOM 733 O O . SER A 1 88 ? 5.083 6.438 6.256 1.00 95.94 88 SER A O 1
ATOM 735 N N . LEU A 1 89 ? 3.669 7.593 4.951 1.00 93.69 89 LEU A N 1
ATOM 736 C CA . LEU A 1 89 ? 4.695 8.161 4.075 1.00 93.69 89 LEU A CA 1
ATOM 737 C C . LEU A 1 89 ? 5.623 9.126 4.825 1.00 93.69 89 LEU A C 1
ATOM 739 O O . LEU A 1 89 ? 6.838 9.052 4.660 1.00 93.69 89 LEU A O 1
ATOM 743 N N . TYR A 1 90 ? 5.090 9.969 5.718 1.00 94.88 90 TYR A N 1
ATOM 744 C CA . TYR A 1 90 ? 5.931 10.808 6.582 1.00 94.88 90 TYR A CA 1
ATOM 745 C C . TYR A 1 90 ? 6.794 9.991 7.547 1.00 94.88 90 TYR A C 1
ATOM 747 O O . TYR A 1 90 ? 7.943 10.357 7.791 1.00 94.88 90 TYR A O 1
ATOM 755 N N . TYR A 1 91 ? 6.276 8.875 8.064 1.00 94.31 91 TYR A N 1
ATOM 756 C CA . TYR A 1 91 ? 7.030 7.973 8.936 1.00 94.31 91 TYR A CA 1
ATOM 757 C C . TYR A 1 91 ? 8.278 7.403 8.243 1.00 94.31 91 TYR A C 1
ATOM 759 O O . TYR A 1 91 ? 9.323 7.257 8.875 1.00 94.31 91 TYR A O 1
ATOM 767 N N . ILE A 1 92 ? 8.201 7.157 6.932 1.00 93.06 92 ILE A N 1
ATOM 768 C CA . ILE A 1 92 ? 9.332 6.697 6.114 1.00 93.06 92 ILE A CA 1
ATOM 769 C C . ILE A 1 92 ? 9.993 7.819 5.297 1.00 93.06 92 ILE A C 1
ATOM 771 O O . ILE A 1 92 ? 10.789 7.534 4.407 1.00 93.06 92 ILE A O 1
ATOM 775 N N . LYS A 1 93 ? 9.724 9.101 5.595 1.00 93.06 93 LYS A N 1
ATOM 776 C CA . LYS A 1 93 ? 10.274 10.247 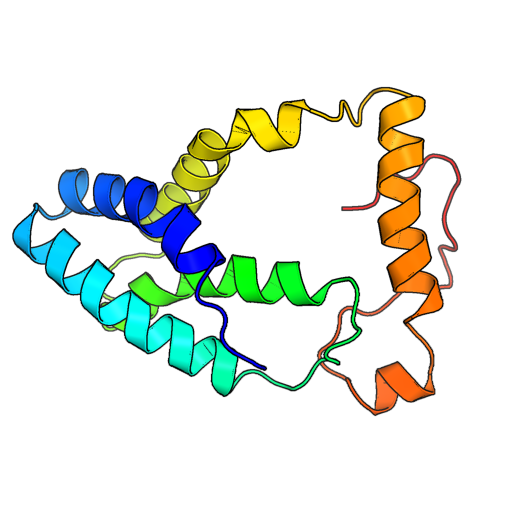4.840 1.00 93.06 93 LYS A CA 1
ATOM 777 C C . LYS A 1 93 ? 11.797 10.189 4.709 1.00 93.06 93 LYS A C 1
ATOM 779 O O . LYS A 1 93 ? 12.333 10.555 3.668 1.00 93.06 93 LYS A O 1
ATOM 784 N N . TRP A 1 94 ? 12.486 9.729 5.753 1.00 92.25 94 TRP A N 1
ATOM 785 C CA . TRP A 1 94 ? 13.944 9.600 5.762 1.00 92.25 94 TRP A CA 1
ATOM 786 C C . TRP A 1 94 ? 14.460 8.698 4.631 1.00 92.25 94 TRP A C 1
ATOM 788 O O . TRP A 1 94 ? 15.501 8.997 4.059 1.00 92.25 94 TRP A O 1
ATOM 798 N N . PHE A 1 95 ? 13.714 7.647 4.265 1.00 89.00 95 PHE A N 1
ATOM 799 C CA . PHE A 1 95 ? 14.071 6.742 3.174 1.00 89.00 95 PHE A CA 1
ATOM 800 C C . PHE A 1 95 ? 14.031 7.473 1.827 1.00 89.00 95 PHE A C 1
ATOM 802 O O . PHE A 1 95 ? 14.981 7.406 1.051 1.00 89.00 95 PHE A O 1
ATOM 809 N N . PHE A 1 96 ? 12.970 8.245 1.578 1.00 84.75 96 PHE A N 1
ATOM 810 C CA . PHE A 1 96 ? 12.846 9.047 0.358 1.00 84.75 96 PHE A CA 1
ATOM 811 C C . PHE A 1 96 ? 13.862 10.192 0.300 1.00 84.75 96 PHE A C 1
ATOM 813 O O . PHE A 1 96 ? 14.339 10.540 -0.775 1.00 84.75 96 PHE A O 1
ATOM 820 N N . ALA A 1 97 ? 14.254 10.738 1.452 1.00 88.25 97 ALA A N 1
ATOM 821 C CA . ALA A 1 97 ? 15.265 11.787 1.534 1.00 88.25 97 ALA A CA 1
ATOM 822 C C . ALA A 1 97 ? 16.689 11.306 1.188 1.00 88.25 97 ALA A C 1
ATOM 824 O O . ALA A 1 97 ? 17.566 12.139 0.973 1.00 88.25 97 ALA A O 1
ATOM 825 N N . MET A 1 98 ? 16.939 9.992 1.100 1.00 88.88 98 MET A N 1
ATOM 826 C CA . MET A 1 98 ? 18.258 9.458 0.726 1.00 88.88 98 MET A CA 1
ATOM 827 C C . MET A 1 98 ? 18.641 9.756 -0.730 1.00 88.88 98 MET A C 1
ATOM 829 O O . MET A 1 98 ? 19.818 9.691 -1.079 1.00 88.88 98 MET A O 1
ATOM 833 N N . THR A 1 99 ? 17.667 10.046 -1.599 1.00 86.62 99 THR A N 1
ATOM 834 C CA . THR A 1 99 ? 17.915 10.407 -3.000 1.00 86.62 99 THR A CA 1
ATOM 835 C C . THR A 1 99 ? 17.168 11.686 -3.344 1.00 86.62 99 THR A C 1
ATOM 837 O O . THR A 1 99 ? 15.951 11.678 -3.501 1.00 86.62 99 THR A O 1
ATOM 840 N N . ASP A 1 100 ? 17.903 12.783 -3.519 1.00 87.38 100 ASP A N 1
ATOM 841 C CA . ASP A 1 100 ? 17.312 14.041 -3.971 1.00 87.38 100 ASP A CA 1
ATOM 842 C C . ASP A 1 100 ? 17.061 14.015 -5.484 1.00 87.38 100 ASP A C 1
ATOM 844 O O . ASP A 1 100 ? 17.971 14.240 -6.293 1.00 87.38 100 ASP A O 1
ATOM 848 N N . LEU A 1 101 ? 15.806 13.753 -5.853 1.00 85.12 101 LEU A N 1
ATOM 849 C CA . LEU A 1 101 ? 15.323 13.727 -7.235 1.00 85.12 101 LEU A CA 1
ATOM 850 C C . LEU A 1 101 ? 15.381 15.095 -7.936 1.00 85.12 101 LEU A C 1
ATOM 852 O O . LEU A 1 101 ? 15.221 15.151 -9.154 1.00 85.12 101 LEU A O 1
ATOM 856 N N . ASN A 1 102 ? 15.665 16.185 -7.219 1.00 84.69 102 ASN A N 1
ATOM 857 C CA . ASN A 1 102 ? 15.887 17.498 -7.827 1.00 84.69 102 ASN A CA 1
ATOM 858 C C . ASN A 1 102 ? 17.319 17.663 -8.360 1.00 84.69 102 ASN A C 1
ATOM 860 O O . ASN A 1 102 ? 17.587 18.567 -9.150 1.00 84.69 102 ASN A O 1
ATOM 864 N N . THR A 1 103 ? 18.245 16.770 -7.993 1.00 87.38 103 THR A N 1
ATOM 865 C CA . THR A 1 103 ? 19.628 16.787 -8.494 1.00 87.38 103 THR A CA 1
ATOM 866 C C . THR A 1 103 ? 19.788 15.954 -9.764 1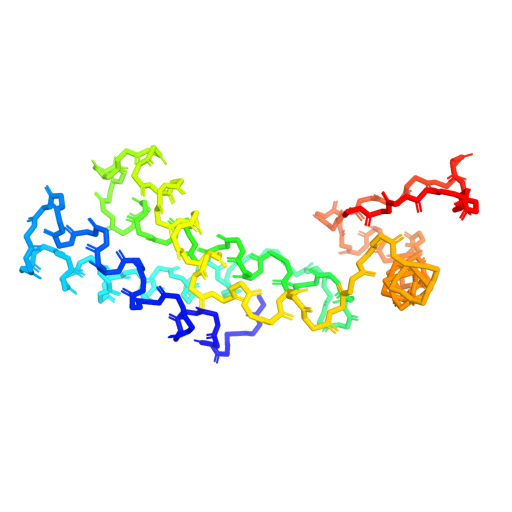.00 87.38 103 THR A C 1
ATOM 868 O O . THR A 1 103 ? 19.119 14.936 -9.948 1.00 87.38 103 THR A O 1
ATOM 871 N N . LYS A 1 104 ? 20.767 16.303 -10.615 1.00 86.44 104 LYS A N 1
ATOM 872 C CA . LYS A 1 104 ? 21.139 15.485 -11.791 1.00 86.44 104 LYS A CA 1
ATOM 873 C C . LYS A 1 104 ? 21.428 14.025 -11.409 1.00 86.44 104 LYS A C 1
ATOM 875 O O . LYS A 1 104 ? 20.992 13.105 -12.095 1.00 86.44 104 LYS A O 1
ATOM 880 N N . ARG A 1 105 ? 22.116 13.810 -10.280 1.00 87.81 105 ARG A N 1
ATOM 881 C CA . ARG A 1 105 ? 22.429 12.474 -9.752 1.00 87.81 105 ARG A CA 1
ATOM 882 C C . ARG A 1 105 ? 21.167 11.704 -9.357 1.00 87.81 105 ARG A C 1
ATOM 884 O O . ARG A 1 105 ? 21.053 10.530 -9.700 1.00 87.81 105 ARG A O 1
ATOM 891 N N . GLY A 1 106 ? 20.234 12.340 -8.649 1.00 87.19 106 GLY A N 1
ATOM 892 C CA . GLY A 1 106 ? 18.982 11.704 -8.236 1.00 87.19 106 GLY A CA 1
ATOM 893 C C . GLY A 1 106 ? 18.092 11.347 -9.420 1.00 87.19 106 GLY A C 1
ATOM 894 O O . GLY A 1 106 ? 17.646 10.204 -9.511 1.00 87.19 106 GLY A O 1
ATOM 895 N N . LYS A 1 107 ? 17.937 12.264 -10.386 1.00 83.69 107 LYS A N 1
ATOM 896 C CA . LYS A 1 107 ? 17.223 11.994 -11.646 1.00 83.69 107 LYS A CA 1
ATOM 897 C C . LYS A 1 107 ? 17.830 10.810 -12.401 1.00 83.69 107 LYS A C 1
ATOM 899 O O . LYS A 1 107 ? 17.109 9.896 -12.795 1.00 83.69 107 LYS A O 1
ATOM 904 N N . ALA A 1 108 ? 19.159 10.766 -12.527 1.00 83.19 108 ALA A N 1
ATOM 905 C CA . ALA A 1 108 ? 19.858 9.650 -13.165 1.00 83.19 108 ALA A CA 1
ATOM 906 C C . ALA A 1 108 ? 19.677 8.319 -12.410 1.00 83.19 108 ALA A C 1
ATOM 908 O O . ALA A 1 108 ? 19.585 7.265 -13.038 1.00 83.19 108 ALA A O 1
ATOM 909 N N . SER A 1 109 ? 19.605 8.352 -11.075 1.00 84.06 109 SER A N 1
ATOM 910 C CA . SER A 1 109 ? 19.314 7.171 -10.256 1.00 84.06 109 SER A CA 1
ATOM 911 C C . SER A 1 109 ? 17.895 6.650 -10.506 1.00 84.06 109 SER A C 1
ATOM 913 O O . SER A 1 109 ? 17.724 5.466 -10.791 1.00 84.06 109 SER A O 1
ATOM 915 N N . ASN A 1 110 ? 16.890 7.533 -10.492 1.00 81.94 110 ASN A N 1
ATOM 916 C CA . ASN A 1 110 ? 15.490 7.162 -10.720 1.00 81.94 110 ASN A CA 1
ATOM 917 C C . ASN A 1 110 ? 15.244 6.635 -12.141 1.00 81.94 110 ASN A C 1
ATOM 919 O O . ASN A 1 110 ? 14.571 5.619 -12.317 1.00 81.94 110 ASN A O 1
ATOM 923 N N . LYS A 1 111 ? 15.875 7.255 -13.152 1.00 80.44 111 LYS A N 1
ATOM 924 C CA . LYS A 1 111 ? 15.796 6.827 -14.560 1.00 80.44 111 LYS A CA 1
ATOM 925 C C . LYS A 1 111 ? 16.130 5.342 -14.735 1.00 80.44 111 LYS A C 1
ATOM 927 O O . LYS A 1 111 ? 15.541 4.689 -15.589 1.00 80.44 111 LYS A O 1
ATOM 932 N N . LYS A 1 112 ? 17.018 4.770 -13.910 1.00 82.88 112 LYS A N 1
ATOM 933 C CA . LYS A 1 112 ? 17.362 3.337 -13.973 1.00 82.88 112 LYS A CA 1
ATOM 934 C C . LYS A 1 112 ? 16.162 2.426 -13.715 1.00 82.88 112 LYS A C 1
ATOM 936 O O . LYS A 1 112 ? 16.024 1.425 -14.411 1.00 82.88 112 LYS A O 1
ATOM 941 N N . ASN A 1 113 ? 15.303 2.764 -12.753 1.00 81.56 113 ASN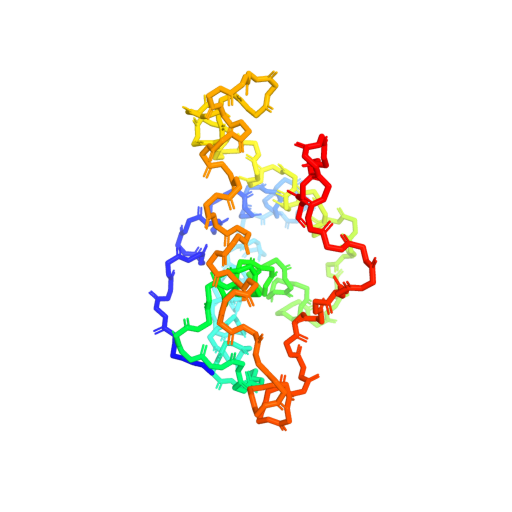 A N 1
ATOM 942 C CA . ASN A 1 113 ? 14.120 1.959 -12.427 1.00 81.56 113 ASN A CA 1
ATOM 943 C C . ASN A 1 113 ? 13.082 2.018 -13.553 1.00 81.56 113 ASN A C 1
ATOM 945 O O . ASN A 1 113 ? 12.539 0.989 -13.945 1.00 81.56 113 ASN A O 1
ATOM 949 N N . ILE A 1 114 ? 12.896 3.198 -14.144 1.00 80.44 114 ILE A N 1
ATOM 950 C CA . ILE A 1 114 ? 11.992 3.407 -15.281 1.00 80.44 114 ILE A CA 1
ATOM 951 C C . ILE A 1 114 ? 12.475 2.653 -16.512 1.00 80.44 114 ILE A C 1
ATOM 953 O O . ILE A 1 114 ? 11.720 1.896 -17.110 1.00 80.44 114 ILE A O 1
ATOM 957 N N . VAL A 1 115 ? 13.760 2.783 -16.853 1.00 83.81 115 VAL A N 1
ATOM 958 C CA . VAL A 1 115 ? 14.363 2.039 -17.966 1.00 83.81 115 VAL A CA 1
ATOM 959 C C . VAL A 1 115 ? 14.281 0.530 -17.723 1.00 83.81 115 VAL A C 1
ATOM 961 O O . VAL A 1 115 ? 14.120 -0.232 -18.672 1.00 83.81 115 VAL A O 1
ATOM 964 N N . LYS A 1 116 ? 14.366 0.075 -16.466 1.00 88.81 116 LYS A N 1
ATOM 965 C CA . LYS A 1 116 ? 14.172 -1.338 -16.122 1.00 88.81 116 LYS A CA 1
ATOM 966 C C . LYS A 1 116 ? 12.740 -1.794 -16.419 1.00 88.81 116 LYS A C 1
ATOM 968 O O . LYS A 1 116 ? 12.585 -2.853 -17.016 1.00 88.81 116 LYS A O 1
ATOM 973 N N . TYR A 1 117 ? 11.728 -1.008 -16.044 1.00 88.94 117 TYR A N 1
ATOM 974 C CA . TYR A 1 117 ? 10.330 -1.316 -16.361 1.00 88.94 117 TYR A CA 1
ATOM 975 C C . TYR A 1 117 ? 10.064 -1.285 -17.866 1.00 88.94 117 TYR A C 1
ATOM 977 O O . TYR A 1 117 ? 9.553 -2.254 -18.412 1.00 88.94 117 TYR A O 1
ATOM 985 N N . TYR A 1 118 ? 10.524 -0.233 -18.542 1.00 86.94 118 TYR A N 1
ATOM 986 C CA . TYR A 1 118 ? 10.456 -0.088 -19.995 1.00 86.94 118 TYR A CA 1
ATOM 987 C C . TYR A 1 118 ? 11.025 -1.310 -20.727 1.00 86.94 118 TYR A C 1
ATOM 989 O O . TYR A 1 118 ? 10.397 -1.841 -21.629 1.00 86.94 118 TYR A O 1
ATOM 997 N N . LYS A 1 119 ? 12.206 -1.794 -20.317 1.00 89.62 119 LYS A N 1
ATOM 998 C CA . LYS A 1 119 ? 12.835 -2.981 -20.921 1.00 89.62 119 LYS A CA 1
ATOM 999 C C . LYS A 1 119 ? 12.101 -4.284 -20.607 1.00 89.62 119 LYS A C 1
ATOM 1001 O O . LYS A 1 119 ? 12.201 -5.226 -21.383 1.00 89.62 119 LYS A O 1
ATOM 1006 N N . TRP A 1 120 ? 11.446 -4.364 -19.451 1.00 92.56 120 TRP A N 1
ATOM 1007 C CA . TRP A 1 120 ? 10.635 -5.518 -19.069 1.00 92.56 120 TRP A CA 1
ATOM 1008 C C . TRP A 1 120 ? 9.299 -5.545 -19.827 1.00 92.56 120 TRP A C 1
ATOM 1010 O O . TRP A 1 120 ? 8.797 -6.623 -20.135 1.00 92.56 120 TRP A O 1
ATOM 1020 N N . TYR A 1 121 ? 8.741 -4.376 -20.145 1.00 91.00 121 TYR A N 1
ATOM 1021 C CA . TYR A 1 121 ? 7.471 -4.232 -20.845 1.00 91.00 121 TYR A CA 1
ATOM 1022 C C . TYR A 1 121 ? 7.631 -4.520 -22.347 1.00 91.00 121 TYR A C 1
ATOM 1024 O O . TYR A 1 121 ? 8.121 -3.691 -23.113 1.00 91.00 121 TYR A O 1
ATOM 1032 N N . THR A 1 122 ? 7.208 -5.711 -22.772 1.00 92.62 122 THR A N 1
ATOM 1033 C CA . THR A 1 122 ? 7.170 -6.135 -24.182 1.00 92.62 122 THR A CA 1
ATOM 1034 C C . THR A 1 122 ? 5.730 -6.427 -24.620 1.00 92.62 122 THR A C 1
ATOM 1036 O O . THR A 1 122 ? 4.887 -6.689 -23.759 1.00 92.62 122 THR A O 1
ATOM 1039 N N . PRO A 1 123 ? 5.414 -6.455 -25.930 1.00 92.19 123 PRO A N 1
ATOM 1040 C CA . PRO A 1 123 ? 4.079 -6.828 -26.407 1.00 92.19 123 PRO A CA 1
ATOM 1041 C C . PRO A 1 123 ? 3.609 -8.207 -25.917 1.00 92.19 123 PRO A C 1
ATOM 1043 O O . PRO A 1 123 ? 2.419 -8.426 -25.699 1.00 92.19 123 PRO A O 1
ATOM 1046 N N . GLU A 1 124 ? 4.530 -9.154 -25.728 1.00 94.69 124 GLU A N 1
ATOM 1047 C CA . GLU A 1 124 ? 4.236 -10.480 -25.175 1.00 94.69 124 GLU A CA 1
ATOM 1048 C C . GLU A 1 124 ? 3.861 -10.387 -23.694 1.00 94.69 124 GLU A C 1
ATOM 1050 O O . GLU A 1 124 ? 2.879 -10.995 -23.266 1.00 94.69 124 GLU A O 1
ATOM 1055 N N . LYS A 1 125 ? 4.616 -9.600 -22.917 1.00 93.94 125 LYS A N 1
ATOM 1056 C CA . LYS A 1 125 ? 4.347 -9.354 -21.495 1.00 93.94 125 LYS A CA 1
ATOM 1057 C C . LYS A 1 125 ? 3.058 -8.557 -21.294 1.00 93.94 125 LYS A C 1
ATOM 1059 O O . LYS A 1 125 ? 2.317 -8.889 -20.382 1.00 93.94 125 LYS A O 1
ATOM 1064 N N . GLU A 1 126 ? 2.748 -7.583 -22.148 1.00 92.19 126 GLU A N 1
ATOM 1065 C CA . GLU A 1 126 ? 1.469 -6.856 -22.113 1.00 92.19 126 GLU A CA 1
ATOM 1066 C C . GLU A 1 126 ? 0.284 -7.806 -22.321 1.00 92.19 126 GLU A C 1
ATOM 1068 O O . GLU A 1 126 ? -0.694 -7.747 -21.580 1.00 92.19 126 GLU A O 1
ATOM 1073 N N . LYS A 1 127 ? 0.377 -8.724 -23.291 1.00 93.38 127 LYS A N 1
ATOM 1074 C CA . LYS A 1 127 ? -0.671 -9.733 -23.520 1.00 93.38 127 LYS A CA 1
ATOM 1075 C C . LYS A 1 127 ? -0.809 -10.703 -22.349 1.00 93.38 127 LYS A C 1
ATOM 1077 O O . LYS A 1 127 ? -1.921 -11.118 -22.040 1.00 93.38 127 LYS A O 1
ATOM 1082 N N . LEU A 1 128 ? 0.310 -11.087 -21.734 1.00 94.69 128 LEU A N 1
ATOM 1083 C CA . LEU A 1 128 ? 0.329 -12.013 -20.602 1.00 94.69 128 LEU A CA 1
ATOM 1084 C C . LEU A 1 128 ? -0.157 -11.354 -19.301 1.00 94.69 128 LEU A C 1
ATOM 1086 O O . LEU A 1 128 ? -0.802 -12.012 -18.492 1.00 94.69 128 LEU A O 1
ATOM 1090 N N . TYR A 1 129 ? 0.132 -10.064 -19.122 1.00 93.81 129 TYR A N 1
ATOM 1091 C CA . TYR A 1 129 ? -0.141 -9.283 -17.917 1.00 93.81 129 TYR A CA 1
ATOM 1092 C C . TYR A 1 129 ? -0.920 -7.998 -18.253 1.00 93.81 129 TYR A C 1
ATOM 1094 O O . TYR A 1 129 ? -0.407 -6.891 -18.058 1.00 93.81 129 TYR A O 1
ATOM 1102 N N . PRO A 1 130 ? -2.170 -8.111 -18.738 1.00 90.88 130 PRO A N 1
ATOM 1103 C CA . PRO A 1 130 ? -2.931 -6.979 -19.277 1.00 90.88 130 PRO A CA 1
ATOM 1104 C C . PRO A 1 130 ? -3.308 -5.919 -18.232 1.00 90.88 130 PRO A C 1
ATOM 1106 O O . PRO A 1 130 ? -3.698 -4.810 -18.596 1.00 90.88 130 PRO A O 1
ATOM 1109 N N . THR A 1 131 ? -3.201 -6.250 -16.945 1.00 89.81 131 THR A N 1
ATOM 1110 C CA . THR A 1 131 ? -3.466 -5.352 -15.813 1.00 89.81 131 THR A CA 1
ATOM 1111 C C . THR A 1 131 ? -2.221 -4.623 -15.307 1.00 89.81 131 THR A C 1
ATOM 1113 O O . THR A 1 131 ? -2.327 -3.763 -14.434 1.00 89.81 131 THR A O 1
ATOM 1116 N N . SER A 1 132 ? -1.044 -4.906 -15.878 1.00 88.50 132 SER A N 1
ATOM 1117 C CA . SER A 1 132 ? 0.170 -4.129 -15.612 1.00 88.50 132 SER A CA 1
ATOM 1118 C C . SER A 1 132 ? 0.053 -2.696 -16.138 1.00 88.50 132 SER A C 1
ATOM 1120 O O . SER A 1 132 ? -0.697 -2.410 -17.072 1.00 88.50 132 SER A O 1
ATOM 1122 N N . PHE A 1 133 ? 0.851 -1.788 -15.568 1.00 85.31 133 PHE A N 1
ATOM 1123 C CA . PHE A 1 133 ? 0.977 -0.428 -16.087 1.00 85.31 133 PHE A CA 1
ATOM 1124 C C . PHE A 1 133 ? 1.383 -0.442 -17.565 1.00 85.31 133 PHE A C 1
ATOM 1126 O O . PHE A 1 133 ? 2.305 -1.140 -17.974 1.00 85.31 133 PHE A O 1
ATOM 1133 N N . LYS A 1 134 ? 0.703 0.352 -18.384 1.00 86.06 134 LYS A N 1
ATOM 1134 C CA . LYS A 1 134 ? 1.065 0.469 -19.795 1.00 86.06 134 LYS A CA 1
ATOM 1135 C C . LYS A 1 134 ? 2.200 1.461 -19.963 1.00 86.06 134 LYS A C 1
ATOM 1137 O O . LYS A 1 134 ? 2.212 2.510 -19.320 1.00 86.06 134 LYS A O 1
ATOM 1142 N N . VAL A 1 135 ? 3.145 1.124 -20.832 1.00 79.75 135 VAL A N 1
ATOM 1143 C CA . VAL A 1 135 ? 4.204 2.045 -21.240 1.00 79.75 135 VAL A CA 1
ATOM 1144 C C . VAL A 1 135 ? 3.745 2.767 -22.496 1.00 79.75 135 VAL A C 1
ATOM 1146 O O . VAL A 1 135 ? 3.438 2.135 -23.504 1.00 79.75 135 VAL A O 1
ATOM 1149 N N . ASP A 1 136 ? 3.712 4.093 -22.428 1.00 76.19 136 ASP A N 1
ATOM 1150 C CA . ASP A 1 136 ? 3.567 4.926 -23.614 1.00 76.19 136 ASP A CA 1
ATOM 1151 C C . ASP A 1 136 ? 4.921 5.019 -24.335 1.00 76.19 136 ASP A C 1
ATOM 1153 O O . ASP A 1 136 ? 5.918 5.482 -23.773 1.00 76.19 136 ASP A O 1
ATOM 1157 N N . PHE A 1 137 ? 4.954 4.529 -25.574 1.00 67.44 137 PHE A N 1
ATOM 1158 C CA . PHE A 1 137 ? 6.137 4.530 -26.431 1.00 67.44 137 PHE A CA 1
ATOM 1159 C C . PHE A 1 137 ? 6.187 5.715 -27.394 1.00 67.44 137 PHE A C 1
ATOM 1161 O O . PHE A 1 137 ? 7.260 5.993 -27.927 1.00 67.44 137 PHE A O 1
ATOM 1168 N N . GLU A 1 138 ? 5.073 6.410 -27.629 1.00 65.62 138 GLU A N 1
ATOM 1169 C CA . GLU A 1 138 ? 5.052 7.586 -28.507 1.00 65.62 138 GLU A CA 1
ATOM 1170 C C . GLU A 1 138 ? 5.796 8.757 -27.844 1.00 65.62 138 GLU A C 1
ATOM 1172 O O . GLU A 1 138 ? 6.447 9.552 -28.520 1.00 65.62 138 GLU A O 1
ATOM 1177 N N . GLY A 1 139 ? 5.812 8.784 -26.506 1.00 57.31 139 GLY A N 1
ATOM 1178 C CA . GLY A 1 139 ? 6.596 9.697 -25.673 1.00 57.31 139 GLY A CA 1
ATOM 1179 C C . GLY A 1 139 ? 7.923 9.132 -25.147 1.00 57.31 139 GLY A C 1
ATOM 1180 O O . GLY A 1 139 ? 8.264 9.429 -23.999 1.00 57.31 139 GLY A O 1
ATOM 1181 N N . GLN A 1 140 ? 8.643 8.301 -25.927 1.00 55.53 140 GLN A N 1
ATOM 1182 C CA . GLN A 1 140 ? 9.931 7.678 -25.545 1.00 55.53 140 GLN A CA 1
ATOM 1183 C C . GLN A 1 140 ? 10.810 8.588 -24.685 1.00 55.53 140 GLN A C 1
ATOM 1185 O O . GLN A 1 140 ? 10.879 9.789 -24.946 1.00 55.53 140 GLN A O 1
ATOM 1190 N N . PRO A 1 141 ? 11.511 8.030 -23.680 1.00 57.78 141 PRO A N 1
ATOM 1191 C CA . PRO A 1 141 ? 11.813 8.754 -22.471 1.00 57.78 141 PRO A CA 1
ATOM 1192 C C . PRO A 1 141 ? 12.550 10.068 -22.740 1.00 57.78 141 PRO A C 1
ATOM 1194 O O . PRO A 1 141 ? 13.765 10.078 -22.948 1.00 57.78 141 PRO A O 1
ATOM 1197 N N . TYR A 1 142 ? 11.801 11.172 -22.692 1.00 55.06 142 TYR A N 1
ATOM 1198 C CA . TYR A 1 142 ? 12.325 12.519 -22.834 1.00 55.06 142 TYR A CA 1
ATOM 1199 C C . TYR A 1 142 ? 13.414 12.757 -21.785 1.00 55.06 142 TYR A C 1
ATOM 1201 O O . TYR A 1 142 ? 13.263 12.367 -20.619 1.00 55.06 142 TYR A O 1
ATOM 1209 N N . GLU A 1 143 ? 14.534 1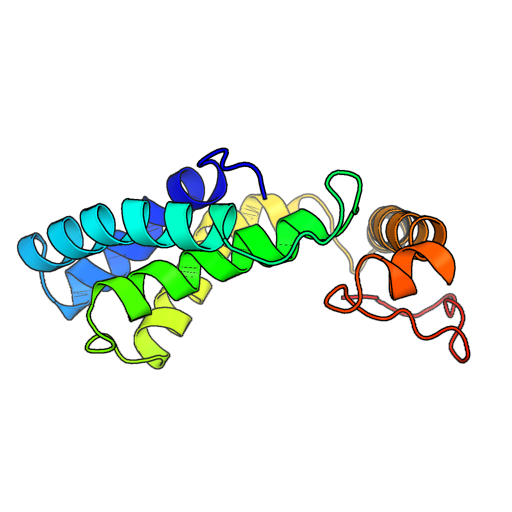3.356 -22.202 1.00 54.88 143 GLU A N 1
ATOM 1210 C CA . GLU A 1 143 ? 15.714 13.507 -21.344 1.00 54.88 143 GLU A CA 1
ATOM 1211 C C . GLU A 1 143 ? 15.420 14.290 -20.059 1.00 54.88 143 GLU A C 1
ATOM 1213 O O . GLU A 1 143 ? 16.003 13.971 -19.019 1.00 54.88 143 GLU A O 1
ATOM 1218 N N . ASP A 1 144 ? 14.461 15.220 -20.102 1.00 54.00 144 ASP A N 1
ATOM 1219 C CA . ASP A 1 144 ? 14.094 16.059 -18.959 1.00 54.00 144 ASP A CA 1
ATOM 1220 C C . ASP A 1 144 ? 12.850 15.579 -18.195 1.00 54.00 144 ASP A C 1
ATOM 1222 O O . ASP A 1 144 ? 12.465 16.198 -17.197 1.00 54.00 144 ASP A O 1
ATOM 1226 N N . ALA A 1 145 ? 12.214 14.478 -18.607 1.00 56.25 145 ALA A N 1
ATOM 1227 C CA . ALA A 1 145 ? 11.038 13.982 -17.903 1.00 56.25 145 ALA A CA 1
ATOM 1228 C C . ALA A 1 145 ? 11.410 13.381 -16.535 1.00 56.25 145 ALA A C 1
ATOM 1230 O O . ALA A 1 145 ? 12.291 12.526 -16.398 1.00 56.25 145 ALA A O 1
ATOM 1231 N N . CYS A 1 146 ? 10.689 13.822 -15.503 1.00 48.75 146 CYS A N 1
ATOM 1232 C CA . CYS A 1 146 ? 10.609 13.127 -14.224 1.00 48.75 146 CYS A CA 1
ATOM 1233 C C . CYS A 1 146 ? 9.450 12.134 -14.298 1.00 48.75 146 CYS A C 1
ATOM 1235 O O . CYS A 1 146 ? 8.289 12.527 -14.247 1.00 48.75 146 CYS A O 1
ATOM 1237 N N . TYR A 1 147 ? 9.773 10.852 -14.412 1.00 53.50 147 TYR A N 1
ATOM 1238 C CA . TYR A 1 147 ? 8.794 9.771 -14.339 1.00 53.50 147 TYR A CA 1
ATOM 1239 C C . TYR A 1 147 ? 8.448 9.494 -12.870 1.00 53.50 147 TYR A C 1
ATOM 1241 O O . TYR A 1 147 ? 9.362 9.303 -12.053 1.00 53.50 147 TYR A O 1
ATOM 1249 N N . TYR A 1 148 ? 7.151 9.483 -12.567 1.00 45.44 148 TYR A N 1
ATOM 1250 C CA . TYR A 1 148 ? 6.570 8.966 -11.327 1.00 45.44 148 TYR A CA 1
ATOM 1251 C C . TYR A 1 148 ? 6.021 7.562 -11.565 1.00 45.44 148 TYR A C 1
ATOM 1253 O O . TYR A 1 148 ? 5.419 7.358 -12.641 1.00 45.44 148 TYR A O 1
#

Sequence (148 aa):
MKYNGFYFWLFKRPMKKVLIEKYGEVYASEIIRKSKGVYRDLVENMDDIGADNPMVYNEMFALVFVSPYLASDKKIPPETIQEMMRRSLYYIKWFFAMTDLNTKRGKASNKKNIVKYYKWYTPEKEKLYPTSFKVDFEGQPYEDACYY

pLDDT: mean 89.96, std 11.46, range [45.44, 98.69]

Secondary structure (DSSP, 8-state):
-----HHHHHHHHHHHHHHHHHH-HHHHHHHHHHHHHHHHHHHHHSPP--TT-TTHHHHHHHHHHHHHHHHTTT-S-HHHHHHHHHHHHHHTHHHHTTS-TTSHHHHHHHHHHHHHHHHH--HHHHHH-TTSPPPPSTTTT-TT----

Radius of gyration: 17.69 Å; chains: 1; bounding box: 39×32×50 Å